Protein AF-A0A821W8V8-F1 (afdb_monomer_lite)

Structure (mmCIF, N/CA/C/O backbone):
data_AF-A0A821W8V8-F1
#
_entry.id   AF-A0A821W8V8-F1
#
loop_
_atom_site.group_PDB
_atom_site.id
_atom_site.type_symbol
_atom_site.label_atom_id
_atom_site.label_alt_id
_atom_site.label_comp_id
_atom_site.label_asym_id
_atom_site.label_entity_id
_atom_site.label_seq_id
_atom_site.pdbx_PDB_ins_code
_atom_site.Cartn_x
_atom_site.Cartn_y
_atom_site.Cartn_z
_atom_site.occupancy
_atom_site.B_iso_or_equiv
_atom_site.auth_seq_id
_atom_site.auth_comp_id
_atom_site.auth_asym_id
_atom_site.auth_atom_id
_atom_site.pdbx_PDB_model_num
ATOM 1 N N . GLU A 1 1 ? -12.948 13.538 4.014 1.00 60.03 1 GLU A N 1
ATOM 2 C CA . GLU A 1 1 ? -13.030 12.486 5.047 1.00 60.03 1 GLU A CA 1
ATOM 3 C C . GLU A 1 1 ? -12.797 11.148 4.356 1.00 60.03 1 GLU A C 1
ATOM 5 O O . GLU A 1 1 ? -13.176 11.038 3.195 1.00 60.03 1 GLU A O 1
ATOM 10 N N . TYR A 1 2 ? -12.068 10.212 4.968 1.00 75.69 2 TYR A N 1
ATOM 11 C CA . TYR A 1 2 ? -11.829 8.891 4.373 1.00 75.69 2 TYR A CA 1
ATOM 12 C C . TYR A 1 2 ? -13.027 7.996 4.674 1.00 75.69 2 TYR A C 1
ATOM 14 O O . TYR A 1 2 ? -13.391 7.860 5.840 1.00 75.69 2 TYR A O 1
ATOM 22 N N . ASP A 1 3 ? -13.606 7.401 3.638 1.00 81.19 3 ASP A N 1
ATOM 23 C CA . ASP A 1 3 ? -14.740 6.491 3.747 1.00 81.19 3 ASP A CA 1
ATOM 24 C C . ASP A 1 3 ? -14.323 5.101 3.226 1.00 81.19 3 ASP A C 1
ATOM 26 O O . ASP A 1 3 ? -14.065 4.958 2.023 1.00 81.19 3 ASP A O 1
ATOM 30 N N . PRO A 1 4 ? -14.219 4.080 4.101 1.00 81.75 4 PRO A N 1
ATOM 31 C CA . PRO A 1 4 ? -13.908 2.710 3.698 1.00 81.75 4 PRO A CA 1
ATOM 32 C C . PRO A 1 4 ? -14.837 2.171 2.613 1.00 81.75 4 PRO A C 1
ATOM 34 O O . PRO A 1 4 ? -14.377 1.428 1.750 1.00 81.75 4 PRO A O 1
ATOM 37 N N . GLU A 1 5 ? -16.113 2.571 2.597 1.00 85.31 5 GLU A N 1
ATOM 38 C CA . GLU A 1 5 ? -17.068 2.102 1.589 1.00 85.31 5 GLU A CA 1
ATOM 39 C C . GLU A 1 5 ? -16.681 2.544 0.176 1.00 85.31 5 GLU A C 1
ATOM 41 O O . GLU A 1 5 ? -16.973 1.856 -0.805 1.00 85.31 5 GLU A O 1
ATOM 46 N N . VAL A 1 6 ? -16.006 3.690 0.046 1.00 89.62 6 VAL A N 1
ATOM 47 C CA . VAL A 1 6 ? -15.480 4.148 -1.242 1.00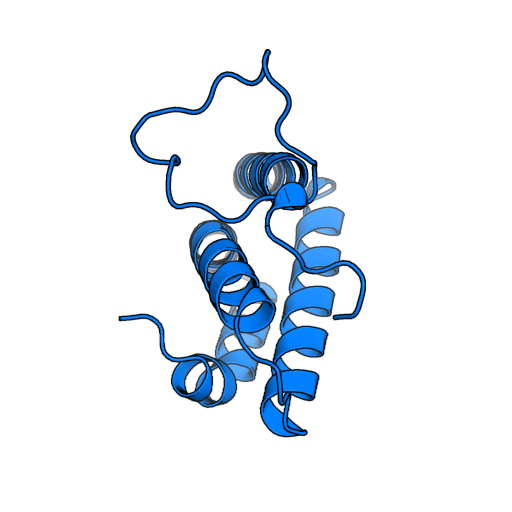 89.62 6 VAL A CA 1
ATOM 48 C C . VAL A 1 6 ? -14.349 3.237 -1.695 1.00 89.62 6 VAL A C 1
ATOM 50 O O . VAL A 1 6 ? -14.331 2.843 -2.859 1.00 89.62 6 VAL A O 1
ATOM 53 N N . ILE A 1 7 ? -13.439 2.856 -0.792 1.00 90.81 7 ILE A N 1
ATOM 54 C CA . ILE A 1 7 ? -12.330 1.954 -1.126 1.00 90.81 7 ILE A CA 1
ATOM 55 C C . ILE A 1 7 ? -12.841 0.564 -1.492 1.00 90.81 7 ILE A C 1
ATOM 57 O O . ILE A 1 7 ? -12.402 0.033 -2.509 1.00 90.81 7 ILE A O 1
ATOM 61 N N . VAL A 1 8 ? -13.826 0.025 -0.767 1.00 91.50 8 VAL A N 1
ATOM 62 C CA . VAL A 1 8 ? -14.505 -1.234 -1.127 1.00 91.50 8 VAL A CA 1
ATOM 63 C C . VAL A 1 8 ? -14.966 -1.217 -2.592 1.00 91.50 8 VAL A C 1
ATOM 65 O O . VAL A 1 8 ? -14.774 -2.194 -3.309 1.00 91.50 8 VAL A O 1
ATOM 68 N N . LYS A 1 9 ? -15.520 -0.098 -3.074 1.00 93.12 9 LYS A N 1
ATOM 69 C CA . LYS A 1 9 ? -16.040 0.025 -4.450 1.00 93.12 9 LYS A CA 1
ATOM 70 C C . LYS A 1 9 ? -14.957 0.136 -5.525 1.00 93.12 9 LYS A C 1
ATOM 72 O O . LYS A 1 9 ? -15.257 -0.098 -6.693 1.00 93.12 9 LYS A O 1
ATOM 77 N N . VAL A 1 10 ? -13.732 0.532 -5.172 1.00 94.19 10 VAL A N 1
ATOM 78 C CA . VAL A 1 10 ? -12.659 0.800 -6.151 1.00 94.19 10 VAL A CA 1
ATOM 79 C C . VAL A 1 10 ? -11.441 -0.108 -6.002 1.00 94.19 10 VAL A C 1
ATOM 81 O O . VAL A 1 10 ? -10.534 -0.018 -6.826 1.00 94.19 10 VAL A O 1
ATOM 84 N N . ILE A 1 11 ? -11.398 -0.980 -4.990 1.00 94.56 11 ILE A N 1
ATOM 85 C CA . ILE A 1 11 ? -10.210 -1.781 -4.668 1.00 94.56 11 ILE A CA 1
ATOM 86 C C . ILE A 1 11 ? -9.768 -2.678 -5.828 1.00 94.56 11 ILE A C 1
ATOM 88 O O . ILE A 1 11 ? -8.574 -2.768 -6.106 1.00 94.56 11 ILE A O 1
ATOM 92 N N . ASP A 1 12 ? -10.710 -3.257 -6.575 1.00 94.38 12 ASP A N 1
ATOM 93 C CA . ASP A 1 12 ? -10.393 -4.059 -7.759 1.00 94.38 12 ASP A CA 1
ATOM 94 C C . ASP A 1 12 ? -9.764 -3.222 -8.874 1.00 94.38 12 ASP A C 1
ATOM 96 O O . ASP A 1 12 ? -8.783 -3.644 -9.485 1.00 94.38 12 ASP A O 1
ATOM 100 N N . SER A 1 13 ? -10.273 -2.009 -9.105 1.00 96.38 13 SER A N 1
ATOM 101 C CA . SER A 1 13 ? -9.696 -1.072 -10.073 1.00 96.38 13 SER A CA 1
ATOM 102 C C . SER A 1 13 ? -8.287 -0.650 -9.662 1.00 96.38 13 SER A C 1
ATOM 104 O O . SER A 1 13 ? -7.390 -0.607 -10.500 1.00 96.38 13 SER A O 1
ATOM 106 N N . LEU A 1 14 ? -8.064 -0.380 -8.371 1.00 96.50 14 LEU A N 1
ATOM 107 C CA . LEU A 1 14 ? -6.732 -0.079 -7.846 1.00 96.50 14 LEU A CA 1
ATOM 108 C C . LEU A 1 14 ? -5.790 -1.266 -8.034 1.00 96.50 14 LEU A C 1
ATOM 110 O O . LEU A 1 14 ? -4.663 -1.080 -8.479 1.00 96.50 14 LEU A O 1
ATOM 114 N N . ARG A 1 15 ? -6.255 -2.489 -7.766 1.00 95.81 15 ARG A N 1
ATOM 115 C CA . ARG A 1 15 ? -5.472 -3.698 -8.011 1.00 95.81 15 ARG A CA 1
ATOM 116 C C . ARG A 1 15 ? -5.075 -3.802 -9.480 1.00 95.81 15 ARG A C 1
ATOM 118 O O . ARG A 1 15 ? -3.903 -4.014 -9.745 1.00 95.81 15 ARG A O 1
ATOM 125 N N . LEU A 1 16 ? -5.998 -3.602 -10.423 1.00 96.38 16 LEU A N 1
ATOM 126 C CA . LEU A 1 16 ? -5.691 -3.647 -11.860 1.00 96.38 16 LEU A CA 1
ATOM 127 C C . LEU A 1 16 ? -4.603 -2.639 -12.259 1.00 96.38 16 LEU A C 1
ATOM 129 O O . LEU A 1 16 ? -3.689 -3.003 -12.990 1.00 96.38 16 LEU A O 1
ATOM 133 N N . LEU A 1 17 ? -4.651 -1.414 -11.726 1.00 97.44 17 LEU A N 1
ATOM 134 C CA . LEU A 1 17 ? -3.629 -0.389 -11.980 1.00 97.44 17 LEU A CA 1
ATOM 135 C C . LEU A 1 17 ? -2.233 -0.785 -11.465 1.00 97.44 17 LEU A C 1
ATOM 137 O O . LEU A 1 17 ? -1.233 -0.273 -11.962 1.00 97.44 17 LEU A O 1
ATOM 141 N N . LEU A 1 18 ? -2.141 -1.681 -10.476 1.00 95.94 18 LEU A N 1
ATOM 142 C CA . LEU A 1 18 ? -0.857 -2.158 -9.952 1.00 95.94 18 LEU A CA 1
ATOM 143 C C . LEU A 1 18 ? -0.157 -3.100 -10.930 1.00 95.94 18 LEU A C 1
ATOM 145 O O . LEU A 1 18 ? 1.067 -3.109 -10.993 1.00 95.94 18 LEU A O 1
ATOM 149 N N . TYR A 1 19 ? -0.943 -3.853 -11.697 1.00 94.25 19 TYR A N 1
ATOM 150 C CA . TYR A 1 19 ? -0.471 -4.792 -12.714 1.00 94.25 19 TYR A CA 1
ATOM 151 C C . TYR A 1 19 ? -0.392 -4.162 -14.113 1.00 94.25 19 TYR A C 1
ATOM 153 O O . TYR A 1 19 ? -0.213 -4.880 -15.091 1.00 94.25 19 TYR A O 1
ATOM 161 N N . ASP A 1 20 ? -0.546 -2.841 -14.229 1.00 96.62 20 ASP A N 1
ATOM 162 C CA . ASP A 1 20 ? -0.459 -2.139 -15.510 1.00 96.62 20 ASP A CA 1
ATOM 163 C C . ASP A 1 20 ? 0.967 -2.220 -16.077 1.00 96.62 20 ASP A C 1
ATOM 165 O O . ASP A 1 20 ? 1.939 -2.056 -15.339 1.00 96.62 20 ASP A O 1
ATOM 169 N N . ASP A 1 21 ? 1.108 -2.435 -17.386 1.00 94.50 21 ASP A N 1
ATOM 170 C CA . ASP A 1 21 ? 2.416 -2.514 -18.055 1.00 94.50 21 ASP A CA 1
ATOM 171 C C . ASP A 1 21 ? 3.187 -1.183 -17.999 1.00 94.50 21 ASP A C 1
ATOM 173 O O . ASP A 1 21 ? 4.416 -1.132 -18.116 1.00 94.50 21 ASP A O 1
ATOM 177 N N . ASN A 1 22 ? 2.477 -0.067 -17.829 1.00 97.62 22 ASN A N 1
ATOM 178 C CA . ASN A 1 22 ? 3.081 1.243 -17.739 1.00 97.62 22 ASN A CA 1
ATOM 179 C C . ASN A 1 22 ? 3.616 1.504 -16.327 1.00 97.62 22 ASN A C 1
ATOM 181 O O . ASN A 1 22 ? 2.884 1.837 -15.393 1.00 97.62 22 ASN A O 1
ATOM 185 N N . VAL A 1 23 ? 4.943 1.506 -16.202 1.00 97.50 23 VAL A N 1
ATOM 186 C CA . VAL A 1 23 ? 5.651 1.830 -14.952 1.00 97.50 23 VAL A CA 1
ATOM 187 C C . VAL A 1 23 ? 5.256 3.184 -14.347 1.00 97.50 23 VAL A C 1
ATOM 189 O O . VAL A 1 23 ? 5.405 3.390 -13.146 1.00 97.50 23 VAL A O 1
ATOM 192 N N . LEU A 1 24 ? 4.759 4.146 -15.133 1.00 98.19 24 LEU A N 1
ATOM 193 C CA . LEU A 1 24 ? 4.255 5.415 -14.596 1.00 98.19 24 LEU A CA 1
ATOM 194 C C . LEU A 1 24 ? 2.952 5.224 -13.813 1.00 98.19 24 LEU A C 1
ATOM 196 O O . LEU A 1 24 ? 2.781 5.861 -12.772 1.00 98.19 24 LEU A O 1
ATOM 200 N N . VAL A 1 25 ? 2.070 4.344 -14.292 1.00 98.31 25 VAL A N 1
ATOM 201 C CA . VAL A 1 25 ? 0.813 3.984 -13.626 1.00 98.31 25 VAL A CA 1
ATOM 202 C C . VAL A 1 25 ? 1.124 3.232 -12.337 1.00 98.31 25 VAL A C 1
ATOM 204 O O . VAL A 1 25 ? 0.675 3.658 -11.272 1.00 98.31 25 VAL A O 1
ATOM 207 N N . GLN A 1 26 ? 1.998 2.223 -12.408 1.00 98.06 26 GLN A N 1
ATOM 208 C CA . GLN A 1 26 ? 2.458 1.474 -11.236 1.00 98.06 26 GLN A CA 1
ATOM 209 C C . GLN A 1 26 ? 3.036 2.403 -10.165 1.00 98.06 26 GLN A C 1
ATOM 211 O O . GLN A 1 26 ? 2.582 2.403 -9.022 1.00 98.06 26 GLN A O 1
ATOM 216 N N . LYS A 1 27 ? 3.987 3.274 -10.535 1.00 98.50 27 LYS A N 1
ATOM 217 C CA . LYS A 1 27 ? 4.593 4.225 -9.590 1.00 98.50 27 LYS A CA 1
ATOM 218 C C . LYS A 1 27 ? 3.558 5.141 -8.955 1.00 98.50 27 LYS A C 1
ATOM 220 O O . LYS A 1 27 ? 3.607 5.382 -7.750 1.00 98.50 27 LYS A O 1
ATOM 225 N N . LYS A 1 28 ? 2.627 5.668 -9.757 1.00 98.44 28 LYS A N 1
ATOM 226 C CA . LYS A 1 28 ? 1.581 6.560 -9.254 1.00 98.44 28 LYS A CA 1
ATOM 227 C C . LYS A 1 28 ? 0.698 5.842 -8.243 1.00 98.44 28 LYS A C 1
ATOM 229 O O . LYS A 1 28 ? 0.396 6.423 -7.202 1.00 98.44 28 LYS A O 1
ATOM 234 N N . LEU A 1 29 ? 0.333 4.595 -8.524 1.00 98.06 29 LEU A N 1
ATOM 235 C CA . LEU A 1 29 ? -0.459 3.796 -7.609 1.00 98.06 29 LEU A CA 1
ATOM 236 C C . LEU A 1 29 ? 0.306 3.462 -6.325 1.00 98.06 29 LEU A C 1
ATOM 238 O O . LEU A 1 29 ? -0.266 3.625 -5.254 1.00 98.06 29 LEU A O 1
ATOM 242 N N . ILE A 1 30 ? 1.578 3.055 -6.399 1.00 98.38 30 ILE A N 1
ATOM 243 C CA . ILE A 1 30 ? 2.395 2.768 -5.205 1.00 98.38 30 ILE A CA 1
ATOM 244 C C . ILE A 1 30 ? 2.431 3.991 -4.280 1.00 98.38 30 ILE A C 1
ATOM 246 O O . ILE A 1 30 ? 2.181 3.877 -3.081 1.00 98.38 30 ILE A O 1
ATOM 250 N N . VAL A 1 31 ? 2.643 5.184 -4.845 1.00 98.31 31 VAL A N 1
ATOM 251 C CA . VAL A 1 31 ? 2.595 6.440 -4.082 1.00 98.31 31 VAL A CA 1
ATOM 252 C C . VAL A 1 31 ? 1.209 6.673 -3.471 1.00 98.31 31 VAL A C 1
ATOM 254 O O . VAL A 1 31 ? 1.110 7.078 -2.317 1.00 98.31 31 VAL A O 1
ATOM 257 N N . SER A 1 32 ? 0.123 6.393 -4.195 1.00 97.06 32 SER A N 1
ATOM 258 C CA . SER A 1 32 ? -1.238 6.480 -3.647 1.00 97.06 32 SER A CA 1
ATOM 259 C C . SER A 1 32 ? -1.494 5.467 -2.524 1.00 97.06 32 SER A C 1
ATOM 261 O O . SER A 1 32 ? -2.162 5.807 -1.544 1.00 97.06 32 SER A O 1
ATOM 263 N N . MET A 1 33 ? -0.929 4.261 -2.612 1.00 97.31 33 MET A N 1
ATOM 264 C CA . MET A 1 33 ? -1.058 3.220 -1.590 1.00 97.31 33 MET A CA 1
ATOM 265 C C . MET A 1 33 ? -0.427 3.624 -0.254 1.00 97.31 33 MET A C 1
ATOM 267 O O . MET A 1 33 ? -0.933 3.213 0.788 1.00 97.31 33 MET A O 1
ATOM 271 N N . ILE A 1 34 ? 0.582 4.508 -0.249 1.00 96.19 34 ILE A N 1
ATOM 272 C CA . ILE A 1 34 ? 1.128 5.107 0.984 1.00 96.19 34 ILE A CA 1
ATOM 273 C C . ILE A 1 34 ? 0.020 5.797 1.786 1.00 96.19 34 ILE A C 1
ATOM 275 O O . ILE A 1 34 ? -0.113 5.592 2.992 1.00 96.19 34 ILE A O 1
ATOM 279 N N . THR A 1 35 ? -0.791 6.618 1.119 1.00 93.38 35 THR A N 1
ATOM 280 C CA . THR A 1 35 ? -1.883 7.353 1.763 1.00 93.38 35 THR A CA 1
ATOM 281 C C . THR A 1 35 ? -3.062 6.439 2.080 1.00 93.38 35 THR A C 1
ATOM 283 O O . THR A 1 35 ? -3.595 6.499 3.187 1.00 93.38 35 THR A O 1
ATOM 286 N N . ILE A 1 36 ? -3.457 5.579 1.136 1.00 94.12 36 ILE A N 1
ATOM 287 C CA . ILE A 1 36 ? -4.601 4.672 1.309 1.00 94.12 36 ILE A CA 1
ATOM 288 C C . ILE A 1 36 ? -4.368 3.747 2.503 1.00 94.12 36 ILE A C 1
ATOM 290 O O . ILE A 1 36 ? -5.258 3.612 3.341 1.00 94.12 36 ILE A O 1
ATOM 294 N N . TYR A 1 37 ? -3.173 3.169 2.643 1.00 95.19 37 TYR A N 1
ATOM 295 C CA . TYR A 1 37 ? -2.882 2.246 3.736 1.00 95.19 37 TYR A CA 1
ATOM 296 C C . TYR A 1 37 ? -2.913 2.929 5.111 1.00 95.19 37 TYR A C 1
ATOM 298 O O . TYR A 1 37 ? -3.566 2.425 6.025 1.00 95.19 37 TYR A O 1
ATOM 306 N N . ARG A 1 38 ? -2.305 4.121 5.252 1.00 92.50 38 ARG A N 1
ATOM 307 C CA . ARG A 1 38 ? -2.365 4.919 6.497 1.00 92.50 38 ARG A CA 1
ATOM 308 C C . ARG A 1 38 ? -3.807 5.197 6.926 1.00 92.50 38 ARG A C 1
ATOM 310 O O . ARG A 1 38 ? -4.156 5.024 8.094 1.00 92.50 38 ARG A O 1
ATOM 317 N N . LEU A 1 39 ? -4.643 5.632 5.982 1.00 91.00 39 LEU A N 1
ATOM 318 C CA . LEU A 1 39 ? -6.044 5.962 6.248 1.00 91.00 39 LEU A CA 1
ATOM 319 C C . LEU A 1 39 ? -6.880 4.718 6.555 1.00 91.00 39 LEU A C 1
ATOM 321 O O . LEU A 1 39 ? -7.699 4.753 7.472 1.00 91.00 39 LEU A O 1
ATOM 325 N N . THR A 1 40 ? -6.626 3.618 5.840 1.00 90.94 40 THR A N 1
ATOM 326 C CA . THR A 1 40 ? -7.269 2.323 6.083 1.00 90.94 40 THR A CA 1
ATOM 327 C C . THR A 1 40 ? -6.998 1.859 7.507 1.00 90.94 40 THR A C 1
ATOM 329 O O . THR A 1 40 ? -7.947 1.634 8.250 1.00 90.94 40 THR A O 1
ATOM 332 N N . LEU A 1 41 ? -5.729 1.797 7.926 1.00 90.88 41 LEU A N 1
ATOM 333 C CA . LEU A 1 41 ? -5.368 1.368 9.279 1.00 90.88 41 LEU A CA 1
ATOM 334 C C . LEU A 1 41 ? -6.005 2.248 10.353 1.00 90.88 41 LEU A C 1
ATOM 336 O O . LEU A 1 41 ? -6.624 1.733 11.277 1.00 90.88 41 LEU A O 1
ATOM 340 N N . LYS A 1 42 ? -5.925 3.575 10.200 1.00 89.69 42 LYS A N 1
ATOM 341 C CA . LYS A 1 42 ? -6.536 4.524 11.142 1.00 89.69 42 LYS A CA 1
ATOM 342 C C . LYS A 1 42 ? -8.051 4.346 11.265 1.00 89.69 42 LYS A C 1
ATOM 344 O O . LYS A 1 42 ? -8.617 4.634 12.318 1.00 89.69 42 LYS A O 1
ATOM 349 N N . CYS A 1 43 ? -8.717 3.968 10.179 1.00 88.19 43 CYS A N 1
ATOM 350 C CA . CYS A 1 43 ? -10.151 3.732 10.187 1.00 88.19 43 CYS A CA 1
ATOM 351 C C . CYS A 1 43 ? -10.490 2.382 10.826 1.00 88.19 43 CYS A C 1
ATOM 353 O O . CYS A 1 43 ? -11.327 2.327 11.725 1.00 88.19 43 CYS A O 1
ATOM 355 N N . LEU A 1 44 ? -9.791 1.317 10.425 1.00 87.69 44 LEU A N 1
ATOM 356 C CA . LEU A 1 44 ? -10.010 -0.030 10.949 1.00 87.69 44 LEU A CA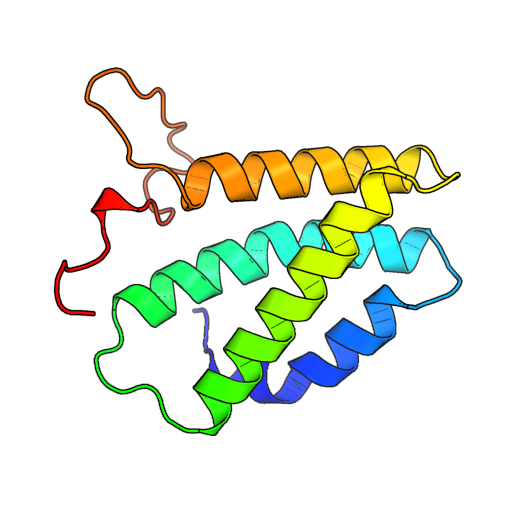 1
ATOM 357 C C . LEU A 1 44 ? -9.701 -0.126 12.444 1.00 87.69 44 LEU A C 1
ATOM 359 O O . LEU A 1 44 ? -10.480 -0.735 13.166 1.00 87.69 44 LEU A O 1
ATOM 363 N N . SER A 1 45 ? -8.660 0.556 12.932 1.00 87.88 45 SER A N 1
ATOM 364 C CA . SER A 1 45 ? -8.300 0.558 14.357 1.00 87.88 45 SER A CA 1
ATOM 365 C C . SER A 1 45 ? -9.359 1.193 15.263 1.00 87.88 45 SER A C 1
ATOM 367 O O . SER A 1 45 ? -9.292 1.055 16.477 1.00 87.88 45 SER A O 1
ATOM 369 N N . LYS A 1 46 ? -10.306 1.948 14.695 1.00 84.75 46 LYS A N 1
ATOM 370 C CA . LYS A 1 46 ? -11.417 2.572 15.426 1.00 84.75 46 LYS A CA 1
ATOM 371 C C . LYS A 1 46 ? -12.729 1.813 15.262 1.00 84.75 46 LYS A C 1
ATOM 373 O O . LYS A 1 46 ? -13.679 2.087 15.993 1.00 84.75 46 LYS A O 1
ATOM 378 N N . SER A 1 47 ? -12.814 0.917 14.280 1.00 80.62 47 SER A N 1
ATOM 379 C CA . SER A 1 47 ? -14.026 0.147 14.030 1.00 80.62 47 SER A CA 1
ATOM 380 C C . SER A 1 47 ? -14.037 -1.103 14.900 1.00 80.62 47 SER A C 1
ATOM 382 O O . SER A 1 47 ? -13.092 -1.884 14.866 1.00 80.62 47 SER A O 1
ATOM 384 N N . ARG A 1 48 ? -15.124 -1.310 15.650 1.00 72.38 48 ARG A N 1
ATOM 385 C CA . ARG A 1 48 ? -15.359 -2.532 16.443 1.00 72.38 48 ARG A CA 1
ATOM 386 C C . ARG A 1 48 ? -16.101 -3.619 15.671 1.00 72.38 48 ARG A C 1
ATOM 388 O O . ARG A 1 48 ? -16.178 -4.753 16.122 1.00 72.38 48 ARG A O 1
ATOM 395 N N . LEU A 1 49 ? -16.698 -3.262 14.535 1.00 72.81 49 LEU A N 1
ATOM 396 C CA . LEU A 1 49 ? -17.468 -4.171 13.697 1.00 72.81 49 LEU A CA 1
ATOM 397 C C . LEU A 1 49 ? -16.920 -4.075 12.278 1.00 72.81 49 LEU A C 1
ATOM 399 O O . LEU A 1 49 ? -17.038 -3.044 11.616 1.00 72.81 49 LEU A O 1
ATOM 403 N N . VAL A 1 50 ? -16.288 -5.154 11.831 1.00 78.81 50 VAL A N 1
ATOM 404 C CA . VAL A 1 50 ? -15.809 -5.309 10.459 1.00 78.81 50 VAL A CA 1
ATOM 405 C C . VAL A 1 50 ? -16.791 -6.227 9.748 1.00 78.81 50 VAL A C 1
ATOM 407 O O . VAL A 1 50 ? -16.905 -7.404 10.092 1.00 78.81 50 VAL A O 1
ATOM 410 N N . ASP A 1 51 ? -17.533 -5.679 8.788 1.00 87.81 51 ASP A N 1
ATOM 411 C CA . ASP A 1 51 ? -18.385 -6.493 7.927 1.00 87.81 51 ASP A CA 1
ATOM 412 C C . ASP A 1 51 ? -17.557 -7.275 6.891 1.00 87.81 51 ASP A C 1
ATOM 414 O O . ASP A 1 51 ? -16.340 -7.106 6.754 1.00 87.81 51 ASP A O 1
ATOM 418 N N . GLU A 1 52 ? -18.225 -8.165 6.158 1.00 90.56 52 GLU A N 1
ATOM 419 C CA . GLU A 1 52 ? -17.585 -9.001 5.140 1.00 90.56 52 GLU A CA 1
ATOM 420 C C . GLU A 1 52 ? -16.879 -8.177 4.055 1.00 90.56 52 GLU A C 1
ATOM 422 O O . GLU A 1 52 ? -15.764 -8.502 3.655 1.00 90.56 52 GLU A O 1
ATOM 427 N N . ASN A 1 53 ? -17.495 -7.080 3.609 1.00 89.62 53 ASN A N 1
ATOM 428 C CA . ASN A 1 53 ? -16.968 -6.265 2.520 1.00 89.62 53 ASN A CA 1
ATOM 429 C C . ASN A 1 53 ? -15.676 -5.559 2.940 1.00 89.62 53 ASN A C 1
ATOM 431 O O . ASN A 1 53 ? -14.693 -5.551 2.196 1.00 89.62 53 ASN A O 1
ATOM 435 N N . VAL A 1 54 ? -15.659 -4.995 4.149 1.00 88.69 54 VAL A N 1
ATOM 436 C CA . VAL A 1 54 ? -14.474 -4.361 4.731 1.00 88.69 54 VAL A CA 1
ATOM 437 C C . VAL A 1 54 ? -13.378 -5.399 4.978 1.00 88.69 54 VAL A C 1
ATOM 439 O O . VAL A 1 54 ? -12.204 -5.104 4.739 1.00 88.69 54 VAL A O 1
ATOM 442 N N . ARG A 1 55 ? -13.730 -6.631 5.374 1.00 90.19 55 ARG A N 1
ATOM 443 C CA . ARG A 1 55 ? -12.758 -7.726 5.505 1.00 90.19 55 ARG A CA 1
ATOM 444 C C . ARG A 1 55 ? -12.117 -8.080 4.161 1.00 90.19 55 ARG A C 1
ATOM 446 O O . ARG A 1 55 ? -10.890 -8.090 4.074 1.00 90.19 55 ARG A O 1
ATOM 453 N N . CYS A 1 56 ? -12.912 -8.284 3.111 1.00 92.50 56 CYS A N 1
ATOM 454 C CA . CYS A 1 56 ? -12.409 -8.562 1.760 1.00 92.50 56 CYS A CA 1
ATOM 455 C C . CYS A 1 56 ? -11.560 -7.410 1.198 1.00 92.50 56 CYS A C 1
ATOM 457 O O . CYS A 1 56 ? -10.537 -7.642 0.549 1.00 92.50 56 CYS A O 1
ATOM 459 N N . MET A 1 57 ? -11.951 -6.159 1.462 1.00 93.00 57 MET A N 1
ATOM 460 C CA . MET A 1 57 ? -11.158 -4.979 1.112 1.00 93.00 57 MET A CA 1
ATOM 461 C C . MET A 1 57 ? -9.807 -4.990 1.837 1.00 93.00 57 MET A C 1
ATOM 463 O O . MET A 1 57 ? -8.780 -4.767 1.199 1.00 93.00 57 MET A O 1
ATOM 467 N N . SER A 1 58 ? -9.788 -5.272 3.142 1.00 91.88 58 SER A N 1
ATOM 468 C CA . SER A 1 58 ? -8.554 -5.329 3.934 1.00 91.88 58 SER A CA 1
ATOM 469 C C . SER A 1 58 ? -7.613 -6.436 3.444 1.00 91.88 58 SER A C 1
ATOM 471 O O . SER A 1 58 ? -6.422 -6.197 3.244 1.00 91.88 58 SER A O 1
ATOM 473 N N . GLU A 1 59 ? -8.150 -7.619 3.131 1.00 94.44 59 GLU A N 1
ATOM 474 C CA . GLU A 1 59 ? -7.387 -8.714 2.522 1.00 94.44 59 GLU A CA 1
ATOM 475 C C . GLU A 1 59 ? -6.811 -8.319 1.152 1.00 94.44 59 GLU A C 1
ATOM 477 O O . GLU A 1 59 ? -5.636 -8.556 0.868 1.00 94.44 59 GLU A O 1
ATOM 482 N N . SER A 1 60 ? -7.606 -7.647 0.317 1.00 95.38 60 SER A N 1
ATOM 483 C CA . SER A 1 60 ? -7.161 -7.160 -0.993 1.00 95.38 60 SER A CA 1
ATOM 484 C C . SER A 1 60 ? -6.041 -6.125 -0.874 1.00 95.38 60 SER A C 1
ATOM 486 O O . SER A 1 60 ? -5.050 -6.212 -1.599 1.00 95.38 60 SER A O 1
ATOM 488 N N . ILE A 1 61 ? -6.153 -5.188 0.073 1.00 95.69 61 ILE A N 1
ATOM 489 C CA . ILE A 1 61 ? -5.095 -4.219 0.387 1.00 95.69 61 ILE A CA 1
ATOM 490 C C . ILE A 1 61 ? -3.831 -4.946 0.854 1.00 95.69 61 ILE A C 1
ATOM 492 O O . ILE A 1 61 ? -2.744 -4.635 0.374 1.00 95.69 61 ILE A O 1
ATOM 496 N N . ASN A 1 62 ? -3.951 -5.945 1.731 1.00 95.50 62 ASN A N 1
ATOM 497 C CA . ASN A 1 62 ? -2.802 -6.716 2.199 1.00 95.50 62 ASN A CA 1
ATOM 498 C C . ASN A 1 62 ? -2.092 -7.451 1.047 1.00 95.50 62 ASN A C 1
ATOM 500 O O . ASN A 1 62 ? -0.868 -7.407 0.939 1.00 95.50 62 ASN A O 1
ATOM 504 N N . ASN A 1 63 ? -2.852 -8.048 0.128 1.00 97.19 63 ASN A N 1
ATOM 505 C CA . ASN A 1 63 ? -2.298 -8.683 -1.070 1.00 97.19 63 ASN A CA 1
ATOM 506 C C . ASN A 1 63 ? -1.579 -7.675 -1.980 1.00 97.19 63 ASN A C 1
ATOM 508 O O . ASN A 1 63 ? -0.497 -7.965 -2.494 1.00 97.19 63 ASN A O 1
ATOM 512 N N . MET A 1 64 ? -2.138 -6.473 -2.150 1.00 97.69 64 MET A N 1
ATOM 513 C CA . MET A 1 64 ? -1.465 -5.392 -2.876 1.00 97.69 64 MET A CA 1
ATOM 514 C C . MET A 1 64 ? -0.174 -4.956 -2.174 1.00 97.69 64 MET A C 1
ATOM 516 O O . MET A 1 64 ? 0.832 -4.752 -2.846 1.00 97.69 64 MET A O 1
ATOM 520 N N . ASN A 1 65 ? -0.156 -4.871 -0.841 1.00 97.62 65 ASN A N 1
ATOM 521 C CA . ASN A 1 65 ? 1.050 -4.531 -0.083 1.00 97.62 65 ASN A CA 1
ATOM 522 C C . ASN A 1 65 ? 2.164 -5.562 -0.297 1.00 97.62 65 ASN A C 1
ATOM 524 O O . 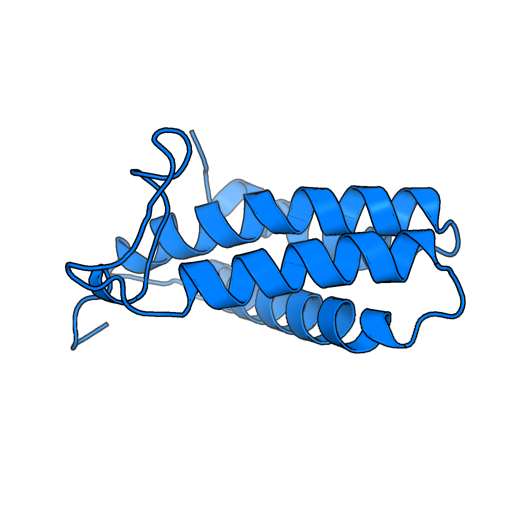ASN A 1 65 ? 3.304 -5.178 -0.549 1.00 97.62 65 ASN A O 1
ATOM 528 N N . ILE A 1 66 ? 1.835 -6.858 -0.237 1.00 98.00 66 ILE A N 1
ATOM 529 C CA . ILE A 1 66 ? 2.782 -7.951 -0.512 1.00 98.00 66 ILE A CA 1
ATOM 530 C C . ILE A 1 66 ? 3.353 -7.815 -1.925 1.00 98.00 66 ILE A C 1
ATOM 532 O O . ILE A 1 66 ? 4.561 -7.946 -2.119 1.00 98.00 66 ILE A O 1
ATOM 536 N N . HIS A 1 67 ? 2.504 -7.499 -2.904 1.00 97.75 67 HIS A N 1
ATOM 537 C CA . HIS A 1 67 ? 2.955 -7.276 -4.271 1.00 97.75 67 HIS A CA 1
ATOM 538 C C . HIS A 1 67 ? 3.920 -6.087 -4.368 1.00 97.75 67 HIS A C 1
ATOM 540 O O . HIS A 1 67 ? 4.997 -6.232 -4.934 1.00 97.75 67 HIS A O 1
ATOM 546 N N . ILE A 1 68 ? 3.598 -4.940 -3.758 1.00 98.31 68 ILE A N 1
ATOM 547 C CA . ILE A 1 68 ? 4.480 -3.759 -3.755 1.00 98.31 68 ILE A CA 1
ATOM 548 C C . ILE A 1 68 ? 5.824 -4.068 -3.083 1.00 98.31 68 ILE A C 1
ATOM 550 O O . ILE A 1 68 ? 6.859 -3.607 -3.559 1.00 98.31 68 ILE A O 1
ATOM 554 N N . ILE A 1 69 ? 5.836 -4.874 -2.016 1.00 98.19 69 ILE A N 1
ATOM 555 C CA . ILE A 1 69 ? 7.082 -5.328 -1.381 1.00 98.19 69 ILE A CA 1
ATOM 556 C C . ILE A 1 69 ? 7.930 -6.135 -2.374 1.00 98.19 69 ILE A C 1
ATOM 558 O O . ILE A 1 69 ? 9.127 -5.883 -2.488 1.00 98.19 69 ILE A O 1
ATOM 562 N N . ALA A 1 70 ? 7.322 -7.045 -3.140 1.00 97.81 70 ALA A N 1
ATOM 563 C CA . ALA A 1 70 ? 8.025 -7.808 -4.174 1.00 97.81 70 ALA A CA 1
ATOM 564 C C . ALA A 1 70 ? 8.550 -6.924 -5.325 1.00 97.81 70 ALA A C 1
ATOM 566 O O . ALA A 1 70 ? 9.541 -7.264 -5.966 1.00 97.81 70 ALA A O 1
ATOM 567 N N . MET A 1 71 ? 7.948 -5.753 -5.567 1.00 97.69 71 MET A N 1
ATOM 568 C CA . MET A 1 71 ? 8.431 -4.794 -6.571 1.00 97.69 71 MET A CA 1
ATOM 569 C C . MET A 1 71 ? 9.754 -4.105 -6.187 1.00 97.69 71 MET A C 1
ATOM 571 O O . MET A 1 71 ? 10.308 -3.372 -7.010 1.00 97.69 71 MET A O 1
ATOM 575 N N . LEU A 1 72 ? 10.307 -4.353 -4.991 1.00 97.25 72 LEU A N 1
ATOM 576 C CA . LEU A 1 72 ? 11.699 -4.002 -4.678 1.00 97.25 72 LEU A CA 1
ATOM 577 C C . LEU A 1 72 ? 12.701 -4.642 -5.644 1.00 97.25 72 LEU A C 1
ATOM 579 O O . LEU A 1 72 ? 13.733 -4.035 -5.928 1.00 97.25 72 LEU A O 1
ATOM 583 N N . ASP A 1 73 ? 12.369 -5.814 -6.185 1.00 97.25 73 ASP A N 1
ATOM 584 C CA . ASP A 1 73 ? 13.195 -6.533 -7.155 1.00 97.25 73 ASP A CA 1
ATOM 585 C C . ASP A 1 73 ? 12.887 -6.126 -8.609 1.00 97.25 73 ASP A C 1
ATOM 587 O O . ASP A 1 73 ? 13.346 -6.764 -9.553 1.00 97.25 73 ASP A O 1
ATOM 591 N N . SE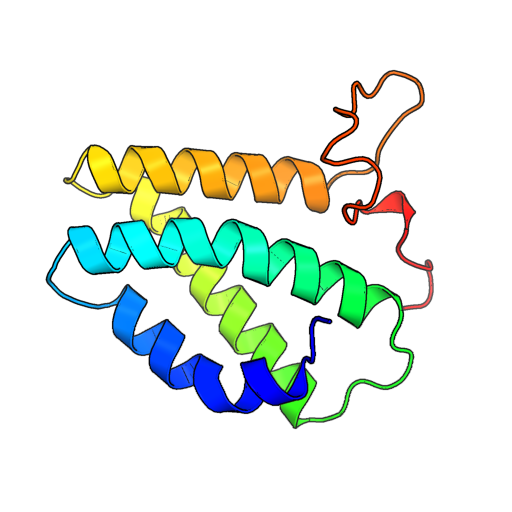R A 1 74 ? 12.104 -5.060 -8.827 1.00 97.25 74 SER A N 1
ATOM 592 C CA . SER A 1 74 ? 11.802 -4.559 -10.172 1.00 97.25 74 SER A CA 1
ATOM 593 C C . SER A 1 74 ? 13.068 -4.114 -10.908 1.00 97.25 74 SER A C 1
ATOM 595 O O . SER A 1 74 ? 13.909 -3.411 -10.347 1.00 97.25 74 SER A O 1
ATOM 597 N N . ASP A 1 75 ? 13.153 -4.389 -12.211 1.00 97.25 75 ASP A N 1
ATOM 598 C CA . ASP A 1 75 ? 14.216 -3.854 -13.074 1.00 97.25 75 ASP A CA 1
ATOM 599 C C . ASP A 1 75 ? 14.138 -2.322 -13.230 1.00 97.25 75 ASP A C 1
ATOM 601 O O . ASP A 1 75 ? 15.133 -1.662 -13.548 1.00 97.25 75 ASP A O 1
ATOM 605 N N . ASN A 1 76 ? 12.973 -1.719 -12.962 1.00 98.19 76 ASN A N 1
ATOM 606 C CA . ASN A 1 76 ? 12.776 -0.280 -13.071 1.00 98.19 76 ASN A CA 1
ATOM 607 C C . ASN A 1 76 ? 13.181 0.453 -11.783 1.00 98.19 76 ASN A C 1
ATOM 609 O O . ASN A 1 76 ? 12.526 0.345 -10.748 1.00 98.19 76 ASN A O 1
ATOM 613 N N . ASP A 1 77 ? 14.207 1.298 -11.873 1.00 98.31 77 ASP A N 1
ATOM 614 C CA . ASP A 1 77 ? 14.722 2.065 -10.730 1.00 98.31 77 ASP A CA 1
ATOM 615 C C . ASP A 1 77 ? 13.684 2.995 -10.081 1.00 98.31 77 ASP A C 1
ATOM 617 O O . ASP A 1 77 ? 13.602 3.110 -8.857 1.00 98.31 77 ASP A O 1
ATOM 621 N N . GLY A 1 78 ? 12.816 3.601 -10.895 1.00 98.31 78 GLY A N 1
ATOM 622 C CA . GLY A 1 78 ? 11.751 4.462 -10.395 1.00 98.31 78 GLY A CA 1
ATOM 623 C C . GLY A 1 78 ? 10.696 3.695 -9.598 1.00 98.31 78 GLY A C 1
ATOM 624 O O . GLY A 1 78 ? 10.153 4.246 -8.645 1.00 98.31 78 GLY A O 1
ATOM 625 N N . VAL A 1 79 ? 10.406 2.445 -9.976 1.00 98.44 79 VAL A N 1
ATOM 626 C CA . VAL A 1 79 ? 9.503 1.551 -9.235 1.00 98.44 79 VAL A CA 1
ATOM 627 C C . VAL A 1 79 ? 10.142 1.141 -7.911 1.00 98.44 79 VAL A C 1
ATOM 629 O O . VAL A 1 79 ? 9.516 1.322 -6.868 1.00 98.44 79 VAL A O 1
ATOM 632 N N . ARG A 1 80 ? 11.408 0.697 -7.924 1.00 98.62 80 ARG A N 1
ATOM 633 C CA . ARG A 1 80 ? 12.141 0.364 -6.690 1.00 98.62 80 ARG A CA 1
ATOM 634 C C . ARG A 1 80 ? 12.171 1.537 -5.711 1.00 98.62 80 ARG A C 1
ATOM 636 O O . ARG A 1 80 ? 11.906 1.360 -4.527 1.00 98.62 80 ARG A O 1
ATOM 643 N N . THR A 1 81 ? 12.419 2.748 -6.214 1.00 98.69 81 THR A N 1
ATOM 644 C CA . THR A 1 81 ? 12.448 3.974 -5.401 1.00 98.69 81 THR A CA 1
ATOM 645 C C . THR A 1 81 ? 11.140 4.191 -4.637 1.00 98.69 81 THR A C 1
ATOM 647 O O . THR A 1 81 ? 11.164 4.410 -3.426 1.00 98.69 81 THR A O 1
ATOM 650 N N . VAL A 1 82 ? 9.987 4.110 -5.309 1.00 98.62 82 VAL A N 1
ATOM 651 C CA . VAL A 1 82 ? 8.693 4.319 -4.634 1.00 98.62 82 VAL A CA 1
ATOM 652 C C . VAL A 1 82 ? 8.278 3.123 -3.772 1.00 98.62 82 VAL A C 1
ATOM 654 O O . VAL A 1 82 ? 7.599 3.315 -2.765 1.00 98.62 82 VAL A O 1
ATOM 657 N N . ALA A 1 83 ? 8.718 1.904 -4.102 1.00 98.50 83 ALA A N 1
ATOM 658 C CA . ALA A 1 83 ? 8.516 0.726 -3.259 1.00 98.50 83 ALA A CA 1
ATOM 659 C C . ALA A 1 83 ? 9.264 0.856 -1.919 1.00 98.50 83 ALA A C 1
ATOM 661 O O . ALA A 1 83 ? 8.694 0.564 -0.869 1.00 98.50 83 ALA A O 1
ATOM 662 N N . ILE A 1 84 ? 10.492 1.391 -1.922 1.00 98.62 84 ILE A N 1
ATOM 663 C CA . ILE A 1 84 ? 11.243 1.695 -0.690 1.00 98.62 84 ILE A CA 1
ATOM 664 C C . ILE A 1 84 ? 10.475 2.695 0.184 1.00 98.62 84 ILE A C 1
ATOM 666 O O . ILE A 1 84 ? 10.302 2.451 1.376 1.00 98.62 84 ILE A O 1
ATOM 670 N N . GLN A 1 85 ? 9.955 3.780 -0.400 1.00 98.12 85 GLN A N 1
ATOM 671 C CA . GLN A 1 85 ? 9.144 4.768 0.331 1.00 98.12 85 GLN A CA 1
ATOM 672 C C . GLN A 1 85 ? 7.876 4.148 0.935 1.00 98.12 85 GLN A C 1
ATOM 674 O O . GLN A 1 85 ? 7.456 4.495 2.041 1.00 98.12 85 GLN A O 1
ATOM 679 N N . PHE A 1 86 ? 7.255 3.217 0.213 1.00 98.44 86 PHE A N 1
ATOM 680 C CA . PHE A 1 86 ? 6.100 2.482 0.707 1.00 98.44 86 PHE A CA 1
ATOM 681 C C . PHE A 1 86 ? 6.454 1.586 1.902 1.00 98.44 86 PHE A C 1
ATOM 683 O O . PHE A 1 86 ? 5.737 1.583 2.900 1.00 98.44 86 PHE A O 1
ATOM 690 N N . ILE A 1 87 ? 7.585 0.884 1.854 1.00 98.12 87 ILE A N 1
ATOM 691 C CA . ILE A 1 87 ? 8.048 0.028 2.955 1.00 98.12 87 ILE A CA 1
ATOM 692 C C . ILE A 1 87 ? 8.482 0.852 4.167 1.00 98.12 87 ILE A C 1
ATOM 694 O O . ILE A 1 87 ? 8.193 0.465 5.297 1.00 98.12 87 ILE A O 1
ATOM 698 N N . GLU A 1 88 ? 9.112 2.008 3.957 1.00 96.94 88 GLU A N 1
ATOM 699 C CA . GLU A 1 88 ? 9.391 2.966 5.030 1.00 96.94 88 GLU A CA 1
ATOM 700 C C . GLU A 1 88 ? 8.093 3.360 5.747 1.00 96.94 88 GLU A C 1
ATOM 702 O O . GLU A 1 88 ? 8.014 3.309 6.975 1.00 96.94 88 GLU A O 1
ATOM 707 N N . MET A 1 89 ? 7.038 3.677 4.986 1.00 95.88 89 MET A N 1
ATOM 708 C CA . MET A 1 89 ? 5.718 3.925 5.561 1.00 95.88 89 MET A CA 1
ATOM 709 C C . MET A 1 89 ? 5.213 2.723 6.362 1.00 95.88 89 MET A C 1
ATOM 711 O O . MET A 1 89 ? 4.784 2.922 7.499 1.00 95.88 89 MET A O 1
ATOM 715 N N . LEU A 1 90 ? 5.283 1.505 5.810 1.00 96.56 90 LEU A N 1
ATOM 716 C CA . LEU A 1 90 ? 4.841 0.294 6.507 1.00 96.56 90 LEU A CA 1
ATOM 717 C C . LEU A 1 90 ? 5.566 0.123 7.842 1.00 96.56 90 LEU A C 1
ATOM 719 O O . LEU A 1 90 ? 4.915 -0.088 8.863 1.00 96.56 90 LEU A O 1
ATOM 723 N N . ALA A 1 91 ? 6.891 0.271 7.852 1.00 95.50 91 ALA A N 1
ATOM 724 C CA . ALA A 1 91 ? 7.698 0.162 9.059 1.00 95.50 91 ALA A CA 1
ATOM 725 C C . ALA A 1 91 ? 7.270 1.182 10.124 1.00 95.50 91 ALA A C 1
ATOM 727 O O . ALA A 1 91 ? 7.200 0.846 11.305 1.00 95.50 91 ALA A O 1
ATOM 728 N N . LEU A 1 92 ? 6.931 2.411 9.724 1.00 93.81 92 LEU A N 1
ATOM 729 C CA . LEU A 1 92 ? 6.487 3.455 10.649 1.00 93.81 92 LEU A CA 1
ATOM 730 C C . LEU A 1 92 ? 5.086 3.204 11.224 1.00 93.81 92 LEU A C 1
ATOM 732 O O . LEU A 1 92 ? 4.870 3.458 12.406 1.00 93.81 92 LEU A O 1
ATOM 736 N N . VAL A 1 93 ? 4.129 2.732 10.419 1.00 94.38 93 VAL A N 1
ATOM 737 C CA . VAL A 1 93 ? 2.738 2.539 10.884 1.00 94.38 93 VAL A CA 1
ATOM 738 C C . VAL A 1 93 ? 2.519 1.203 11.592 1.00 94.38 93 VAL A C 1
ATOM 740 O O . VAL A 1 93 ? 1.621 1.097 12.423 1.00 94.38 93 VAL A O 1
ATOM 743 N N . LEU A 1 94 ? 3.343 0.195 11.289 1.00 94.69 94 LEU A N 1
ATOM 744 C CA . LEU A 1 94 ? 3.293 -1.138 11.900 1.00 94.69 94 LEU A CA 1
ATOM 745 C C . LEU A 1 94 ? 4.285 -1.315 13.059 1.00 94.69 94 LEU A C 1
ATOM 747 O O . LEU A 1 94 ? 4.430 -2.419 13.577 1.00 94.69 94 LEU A O 1
ATOM 751 N N . SER A 1 95 ? 4.957 -0.248 13.489 1.00 94.31 95 SER A N 1
ATOM 752 C CA . SER A 1 95 ? 5.766 -0.239 14.709 1.00 94.31 95 SER A CA 1
ATOM 753 C C . SER A 1 95 ? 5.122 0.620 15.796 1.00 94.31 95 SER A C 1
ATOM 755 O O . SER A 1 95 ? 4.294 1.501 15.541 1.00 94.31 95 SER A O 1
ATOM 757 N N . GLN A 1 96 ? 5.476 0.334 17.049 1.00 92.88 96 GLN A N 1
ATOM 758 C CA . GLN A 1 96 ? 5.061 1.152 18.183 1.00 92.88 96 GLN A CA 1
ATOM 759 C C . GLN A 1 96 ? 5.929 2.407 18.262 1.00 92.88 96 GLN A C 1
ATOM 761 O O . GLN A 1 96 ? 7.158 2.337 18.187 1.00 92.88 96 GLN A O 1
ATOM 766 N N . ARG A 1 97 ? 5.295 3.562 18.479 1.00 92.50 97 ARG A N 1
ATOM 767 C CA . ARG A 1 97 ? 6.026 4.776 18.849 1.00 92.50 97 ARG A CA 1
ATOM 768 C C . ARG A 1 97 ? 6.527 4.641 20.285 1.00 92.50 97 ARG A C 1
ATOM 770 O O . ARG A 1 97 ? 5.809 4.181 21.168 1.00 92.50 97 ARG A O 1
ATOM 777 N N . THR A 1 98 ? 7.754 5.083 20.516 1.00 90.31 98 THR A N 1
ATOM 778 C CA . THR A 1 98 ? 8.383 5.151 21.839 1.00 90.31 98 THR A CA 1
ATOM 779 C C . THR A 1 98 ? 8.567 6.609 22.251 1.00 90.31 98 THR A C 1
ATOM 781 O O . THR A 1 98 ? 8.417 7.516 21.433 1.00 90.31 98 THR A O 1
ATOM 784 N N . GLN A 1 99 ? 8.955 6.856 23.502 1.00 89.88 99 GLN A N 1
ATOM 785 C CA . GLN A 1 99 ? 9.259 8.214 23.980 1.00 89.88 99 GLN A CA 1
ATOM 786 C C . GLN A 1 99 ? 10.397 8.891 23.195 1.00 89.88 99 GLN A C 1
ATOM 788 O O . GLN A 1 99 ? 10.457 10.113 23.135 1.00 89.88 99 GLN A O 1
ATOM 793 N N . ASN A 1 100 ? 11.269 8.098 22.565 1.00 93.31 100 ASN A N 1
ATOM 794 C CA . ASN A 1 100 ? 12.394 8.584 21.766 1.00 93.31 100 ASN A CA 1
ATOM 795 C C . ASN A 1 100 ? 12.062 8.678 20.267 1.00 93.31 100 ASN A C 1
ATOM 797 O O . ASN A 1 100 ? 12.935 9.006 19.463 1.00 93.31 100 ASN A O 1
ATOM 801 N N . SER A 1 101 ? 10.831 8.349 19.862 1.00 93.50 101 SER A N 1
ATOM 802 C CA . SER A 1 101 ? 10.420 8.417 18.462 1.00 93.50 101 SER A CA 1
ATOM 803 C C . SER A 1 101 ? 10.290 9.869 18.008 1.00 93.50 101 SER A C 1
ATOM 805 O O . SER A 1 101 ? 9.532 10.648 18.581 1.00 93.50 101 SER A O 1
ATOM 807 N N . ILE A 1 102 ? 10.989 10.216 16.927 1.00 92.75 102 ILE A N 1
ATOM 808 C CA . ILE A 1 102 ? 10.867 11.519 16.270 1.00 92.75 102 ILE A CA 1
ATOM 809 C C . ILE A 1 102 ? 9.732 11.422 15.252 1.00 92.75 102 ILE A C 1
ATOM 811 O O . ILE A 1 102 ? 9.861 10.740 14.236 1.00 92.75 102 ILE A O 1
ATOM 815 N N . VAL A 1 103 ? 8.618 12.097 15.526 1.00 90.19 103 VAL A N 1
ATOM 816 C CA . VAL A 1 103 ? 7.456 12.137 14.630 1.00 90.19 103 VAL A CA 1
ATOM 817 C C . VAL A 1 103 ? 7.333 13.549 14.056 1.00 90.19 103 VAL A C 1
ATOM 819 O O . VAL A 1 103 ? 7.170 14.493 14.828 1.00 90.19 103 VAL A O 1
ATOM 822 N N . PRO A 1 104 ? 7.418 13.727 12.726 1.00 89.31 104 PRO A N 1
ATOM 823 C CA . PRO A 1 104 ? 7.154 15.018 12.099 1.00 89.31 104 PRO A CA 1
ATOM 824 C C . PRO A 1 104 ? 5.736 15.502 12.409 1.00 89.31 104 PRO A C 1
ATOM 826 O O . PRO A 1 104 ? 4.808 14.693 12.443 1.00 89.31 104 PRO A O 1
ATOM 829 N N . SER A 1 105 ? 5.543 16.817 12.536 1.00 88.31 105 SER A N 1
ATOM 830 C CA . SER A 1 105 ? 4.226 17.413 12.816 1.00 88.31 105 SER A CA 1
ATOM 831 C C . SER A 1 105 ? 3.156 17.016 11.792 1.00 88.31 105 SER A C 1
ATOM 833 O O . SER A 1 105 ? 1.998 16.801 12.142 1.00 88.31 105 SER A O 1
ATOM 835 N N . SER A 1 106 ? 3.545 16.822 10.527 1.00 84.94 106 SER A N 1
ATOM 836 C CA . SER A 1 106 ? 2.656 16.332 9.465 1.00 84.94 106 SER A CA 1
ATOM 837 C C . SER A 1 106 ? 2.102 14.924 9.712 1.00 84.94 106 SER A C 1
ATOM 839 O O . SER A 1 106 ? 1.062 14.583 9.158 1.00 84.94 106 SER A O 1
ATOM 841 N N . ASN A 1 107 ? 2.779 14.116 10.534 1.00 83.94 107 ASN A N 1
ATOM 842 C CA . ASN A 1 107 ? 2.489 12.696 10.745 1.00 83.94 107 ASN A CA 1
ATOM 843 C C . ASN A 1 107 ? 1.984 12.414 12.173 1.00 83.94 107 ASN A C 1
ATOM 845 O O . ASN A 1 107 ? 1.803 11.254 12.554 1.00 83.94 107 ASN A O 1
ATOM 849 N N . GLU A 1 108 ? 1.746 13.444 12.989 1.00 83.12 108 GLU A N 1
ATOM 850 C CA . GLU A 1 108 ? 1.282 13.275 14.373 1.00 83.12 108 GLU A CA 1
ATOM 851 C C . GLU A 1 108 ? -0.020 12.474 14.445 1.00 83.12 108 GLU A C 1
ATOM 853 O O . GLU A 1 108 ? -0.154 11.587 15.288 1.00 83.12 108 GLU A O 1
ATOM 858 N N . GLN A 1 109 ? -0.936 12.729 13.507 1.00 84.19 109 GLN A N 1
ATOM 859 C CA . GLN A 1 109 ? -2.246 12.081 13.435 1.00 84.19 109 GLN A CA 1
ATOM 860 C C . GLN A 1 109 ? -2.255 10.736 12.695 1.00 84.19 109 GLN A C 1
ATOM 862 O O . GLN A 1 109 ? -3.339 10.160 12.514 1.00 84.19 109 GLN A O 1
ATOM 867 N N . ASP A 1 110 ? -1.101 10.271 12.219 1.00 85.00 110 ASP A N 1
ATOM 868 C CA . ASP A 1 110 ? -0.994 8.970 11.568 1.00 85.00 110 ASP A CA 1
ATOM 869 C C . ASP A 1 110 ? -1.148 7.839 12.579 1.00 85.00 110 ASP A C 1
ATOM 871 O O . ASP A 1 110 ? -0.789 7.966 13.752 1.00 85.00 110 ASP A O 1
ATOM 875 N N . PHE A 1 111 ? -1.661 6.713 12.088 1.00 90.62 111 PHE A N 1
ATOM 876 C CA . PHE A 1 111 ? -1.713 5.484 12.860 1.00 90.62 111 PHE A CA 1
ATOM 877 C C . PHE A 1 111 ? -0.300 4.993 13.213 1.00 90.62 111 PHE A C 1
ATOM 879 O O . PHE A 1 111 ? 0.640 5.119 12.425 1.00 90.62 111 PHE A O 1
ATOM 886 N N . SER A 1 112 ? -0.180 4.402 14.395 1.00 91.00 112 SER A N 1
ATOM 887 C CA . SER A 1 112 ? 0.962 3.605 14.832 1.00 91.00 112 SER A CA 1
ATOM 888 C C . SER A 1 112 ? 0.457 2.487 15.735 1.00 91.00 112 SER A C 1
ATOM 890 O O . SER A 1 112 ? -0.621 2.606 16.320 1.00 91.00 112 SER A O 1
ATOM 892 N N . LEU A 1 113 ? 1.230 1.411 15.880 1.00 91.00 113 LEU A N 1
ATOM 893 C CA . LEU A 1 113 ? 0.739 0.179 16.503 1.00 91.00 113 LEU A CA 1
ATOM 894 C C . LEU A 1 113 ? 0.284 0.359 17.965 1.00 91.00 113 LEU A C 1
ATOM 896 O O . LEU A 1 113 ? -0.597 -0.348 18.427 1.00 91.00 113 LEU A O 1
ATOM 900 N N . ASN A 1 114 ? 0.819 1.352 18.678 1.00 87.81 114 ASN A N 1
ATOM 901 C CA . ASN A 1 114 ? 0.401 1.708 20.042 1.00 87.81 114 ASN A CA 1
ATOM 902 C C . ASN A 1 114 ? -1.006 2.339 20.142 1.00 87.81 114 ASN A C 1
ATOM 904 O O . ASN A 1 114 ? -1.418 2.702 21.239 1.00 87.81 114 ASN A O 1
ATOM 908 N N . LEU A 1 115 ? -1.691 2.566 19.017 1.00 86.62 115 LEU A N 1
ATOM 909 C CA . LEU A 1 115 ? -3.072 3.060 18.967 1.00 86.62 115 LEU A CA 1
ATOM 910 C C . LEU A 1 115 ? -4.099 1.937 18.763 1.00 86.62 115 LEU A C 1
ATOM 912 O O . LEU A 1 115 ? -5.292 2.229 18.718 1.00 86.62 115 LEU A O 1
ATOM 916 N N . LEU A 1 116 ? -3.650 0.694 18.578 1.00 87.38 116 LEU A N 1
ATOM 917 C CA . LEU A 1 116 ? -4.523 -0.472 18.497 1.00 87.38 116 LEU A CA 1
ATOM 918 C C . LEU A 1 116 ? -4.881 -0.935 19.918 1.00 87.38 116 LEU A C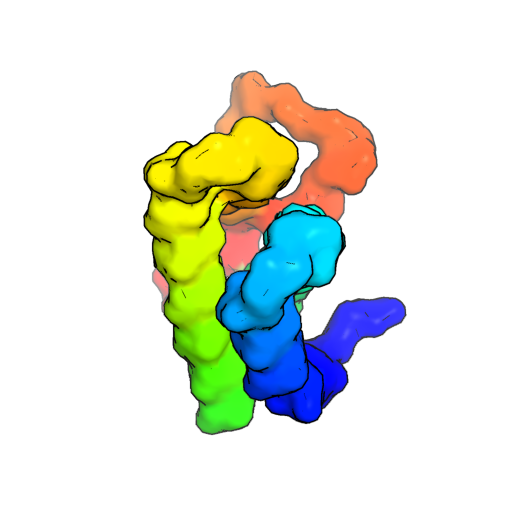 1
ATOM 920 O O . LEU A 1 116 ? -4.001 -0.986 20.776 1.00 87.38 116 LEU A O 1
ATOM 924 N N . GLU A 1 117 ? -6.157 -1.235 20.168 1.00 83.88 117 GLU A N 1
ATOM 925 C CA . GLU A 1 117 ? -6.599 -1.868 21.421 1.00 83.88 117 GLU A CA 1
ATOM 926 C C . GLU A 1 117 ? -6.127 -3.340 21.433 1.00 83.88 117 GLU A C 1
ATOM 928 O O . GLU A 1 117 ? -6.108 -3.986 20.386 1.00 83.88 117 GLU A O 1
ATOM 933 N N . ASP A 1 118 ? -5.711 -3.871 22.591 1.00 78.69 118 ASP A N 1
ATOM 934 C CA . ASP A 1 118 ? -5.146 -5.233 22.699 1.00 78.69 118 ASP A CA 1
ATOM 935 C C . ASP A 1 118 ? -6.163 -6.346 22.357 1.00 78.69 118 ASP A C 1
ATOM 937 O O . ASP A 1 118 ? -5.773 -7.482 22.090 1.00 78.69 118 ASP A O 1
ATOM 941 N N . ASP A 1 119 ? -7.461 -6.033 22.391 1.00 78.00 119 ASP A N 1
ATOM 942 C CA . ASP A 1 119 ? -8.596 -6.933 22.165 1.00 78.00 119 ASP A CA 1
ATOM 943 C C . ASP A 1 119 ? -9.296 -6.736 20.803 1.00 78.00 119 ASP A C 1
ATOM 945 O O . ASP A 1 119 ? -10.420 -7.217 20.629 1.00 78.00 119 ASP A O 1
ATOM 949 N N . HIS A 1 120 ? -8.641 -6.046 19.855 1.00 72.12 120 HIS A N 1
ATOM 950 C CA . HIS A 1 120 ? -9.125 -5.829 18.478 1.00 72.12 120 HIS A CA 1
ATOM 951 C C . HIS A 1 120 ? -9.134 -7.104 1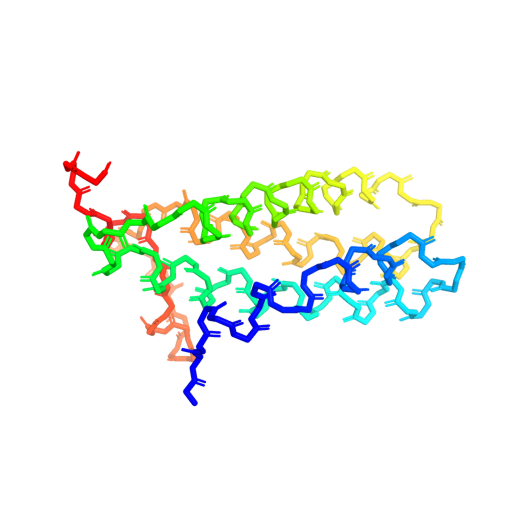7.621 1.00 72.12 120 HIS A C 1
ATOM 953 O O . HIS A 1 120 ? -8.129 -7.854 17.639 1.00 72.12 120 HIS A O 1
#

Sequence (120 aa):
EYDPEVIVKVIDSLRLLLYDDNVLVQKKLIVSMITIYRLTLKCLSKSRLVDENVRCMSESINNMNIHIIAMLDSDNDGVRTVAIQFIEMLALVLSQRTQNSIVPSSNEQDFSLNLLEDDH

Radius of gyration: 14.92 Å; chains: 1; bounding box: 33×26×42 Å

Foldseek 3Di:
DDDLVVLLVCLVVLVVQCVDPDPVSVLVSLLVLLVVVQVLCLVVLPDPDQDPSNVVSVVSSVVSLVVLCVQCPPPDPSSVVSSVVSVVSVCAQAAADDPPDDDPPVCPSTHHPVSHDPVD

pLDDT: mean 92.15, std 6.89, range [60.03, 98.69]

Secondary structure (DSSP, 8-state):
---HHHHHHHHHHHHHHHT-S-HHHHHHHHHHHHHHHHHHHHHHTT-S---HHHHHHHHHHHHHHHHHHHGGG-S-HHHHHHHHHHHHHHHHHSS---TT----GGGTTS--GGGS-TT-